Protein AF-A0A524H047-F1 (afdb_monomer)

pLDDT: mean 83.46, std 15.93, range [37.12, 97.69]

Radius of gyration: 27.02 Å; Cα contacts (8 Å, |Δi|>4): 111; chains: 1; bounding box: 82×32×67 Å

Secondary structure (DSSP, 8-state):
----THHHHTT-SEEEEEEEEEETTEEEEEEEEE-HHHHHHHHHHHHHHHHHHHHHHHHHHHTT--HHHHTSHHHHHHHHHHHHHTHHHHHHHHHHHHHHHHHHHHHHHHTS-----------HHHHHHHHHHHHT--

Structure (mmCIF, N/CA/C/O backbone):
data_AF-A0A524H047-F1
#
_entry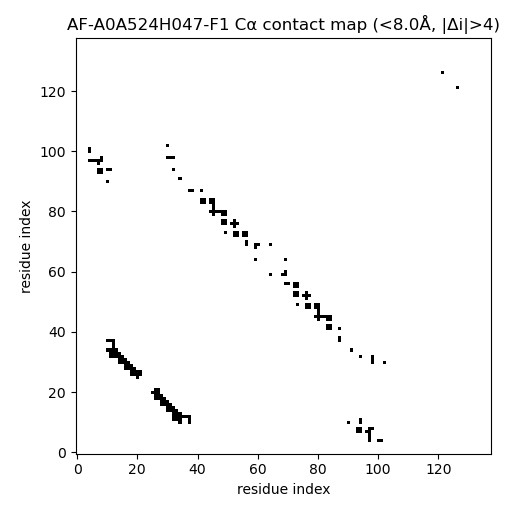.id   AF-A0A524H047-F1
#
loop_
_atom_site.group_PDB
_atom_site.id
_atom_site.type_symbol
_atom_site.label_atom_id
_atom_site.label_alt_id
_atom_site.label_comp_id
_atom_site.label_asym_id
_atom_site.label_entity_id
_atom_site.label_seq_id
_atom_site.pdbx_PDB_ins_code
_atom_site.Cartn_x
_atom_site.Cartn_y
_atom_site.Cartn_z
_atom_site.occupancy
_atom_site.B_iso_or_equiv
_atom_site.auth_seq_id
_atom_site.auth_comp_id
_atom_site.auth_asym_id
_atom_site.auth_atom_id
_atom_site.pdbx_PDB_model_num
ATOM 1 N N . MET A 1 1 ? -15.109 19.335 20.331 1.00 37.12 1 MET A N 1
ATOM 2 C CA . MET A 1 1 ? -14.211 19.036 19.189 1.00 37.12 1 MET A CA 1
ATOM 3 C C . MET A 1 1 ? -13.591 17.649 19.371 1.00 37.12 1 MET A C 1
ATOM 5 O O . MET A 1 1 ? -12.525 17.535 19.959 1.00 37.12 1 MET A O 1
ATOM 9 N N . SER A 1 2 ? -14.257 16.573 18.930 1.00 41.03 2 SER A N 1
ATOM 10 C CA . SER A 1 2 ? -13.656 15.229 18.929 1.00 41.03 2 SER A CA 1
ATOM 11 C C . SER A 1 2 ? -12.754 15.087 17.700 1.00 41.03 2 SER A C 1
ATOM 13 O O . SER A 1 2 ? -13.230 14.770 16.610 1.00 41.03 2 SER A O 1
ATOM 15 N N . ARG A 1 3 ? -11.457 15.376 17.848 1.00 46.19 3 ARG A N 1
ATOM 16 C CA . ARG A 1 3 ? -10.449 15.097 16.813 1.00 46.19 3 ARG A CA 1
ATOM 17 C C . ARG A 1 3 ? -10.319 13.577 16.688 1.00 46.19 3 ARG A C 1
ATOM 19 O O . ARG A 1 3 ? -9.673 12.928 17.501 1.00 46.19 3 ARG A O 1
ATOM 26 N N . GLY A 1 4 ? -11.083 13.024 15.750 1.00 43.97 4 GLY A N 1
ATOM 27 C CA . GLY A 1 4 ? -11.349 11.599 15.635 1.00 43.97 4 GLY A CA 1
ATOM 28 C C . GLY A 1 4 ? -10.151 10.801 15.136 1.00 43.97 4 GLY A C 1
ATOM 29 O O . GLY A 1 4 ? -9.421 11.228 14.244 1.00 43.97 4 GLY A O 1
ATOM 30 N N . ALA A 1 5 ? -10.040 9.576 15.644 1.00 49.28 5 ALA A N 1
ATOM 31 C CA . ALA A 1 5 ? -9.200 8.502 15.113 1.00 49.28 5 ALA A CA 1
ATOM 32 C C . ALA A 1 5 ? -9.369 8.261 13.589 1.00 49.28 5 ALA A C 1
ATOM 34 O O . ALA A 1 5 ? -8.531 7.614 12.965 1.00 49.28 5 ALA A O 1
ATOM 35 N N . GLY A 1 6 ? -10.405 8.839 12.963 1.00 49.97 6 GLY A N 1
ATOM 36 C CA . GLY A 1 6 ? -10.668 8.771 11.525 1.00 49.97 6 GLY A CA 1
ATOM 37 C C . GLY A 1 6 ? -9.536 9.284 10.628 1.00 49.97 6 GLY A C 1
ATOM 38 O O . GLY A 1 6 ? -9.403 8.798 9.509 1.00 49.97 6 GLY A O 1
ATOM 39 N N . ALA A 1 7 ? -8.663 10.181 11.107 1.00 53.75 7 ALA A N 1
ATOM 40 C CA . ALA A 1 7 ? -7.562 10.694 10.282 1.00 53.75 7 ALA A CA 1
ATOM 41 C C . ALA A 1 7 ? -6.493 9.632 9.938 1.00 53.75 7 ALA A C 1
ATOM 43 O O . ALA A 1 7 ? -5.792 9.788 8.941 1.00 53.75 7 ALA A O 1
ATOM 44 N N . MET A 1 8 ? -6.364 8.551 10.723 1.00 65.81 8 MET A N 1
ATOM 45 C CA . MET A 1 8 ? -5.347 7.505 10.496 1.00 65.81 8 MET A CA 1
ATOM 46 C C . MET A 1 8 ? -5.901 6.206 9.893 1.00 65.81 8 MET A C 1
ATOM 48 O O . MET A 1 8 ? -5.132 5.433 9.329 1.00 65.81 8 MET A O 1
ATOM 52 N N . LEU A 1 9 ? -7.220 5.987 9.937 1.00 76.75 9 LEU A N 1
ATOM 53 C CA . LEU A 1 9 ? -7.872 4.798 9.368 1.00 76.75 9 LEU A CA 1
ATOM 54 C C . LEU A 1 9 ? -8.313 4.969 7.905 1.00 76.75 9 LEU A C 1
ATOM 56 O O . LEU A 1 9 ? -8.682 3.989 7.271 1.00 76.75 9 LEU A O 1
ATOM 60 N N . GLY A 1 10 ? -8.239 6.176 7.332 1.00 77.50 10 GLY A N 1
ATOM 61 C CA . GLY A 1 10 ? -8.756 6.475 5.984 1.00 77.50 10 GLY A CA 1
ATOM 62 C C . GLY A 1 10 ? -8.096 5.726 4.813 1.00 77.50 10 GLY A C 1
ATOM 63 O O . GLY A 1 10 ? -8.528 5.875 3.675 1.00 77.50 10 GLY A O 1
ATOM 64 N N . LYS A 1 11 ? -7.041 4.936 5.060 1.00 81.94 11 LYS A N 1
ATOM 65 C CA . LYS A 1 11 ? -6.405 4.043 4.072 1.00 81.94 11 LYS A CA 1
ATOM 66 C C . LYS A 1 11 ? -6.786 2.567 4.252 1.00 81.94 11 LYS A C 1
ATOM 68 O O . LYS A 1 11 ? -6.351 1.741 3.449 1.00 81.94 11 LYS A O 1
ATOM 73 N N . ALA A 1 12 ? -7.564 2.218 5.274 1.00 85.81 12 ALA A N 1
ATOM 74 C CA . ALA A 1 12 ? -8.177 0.901 5.394 1.00 85.81 12 ALA A CA 1
ATOM 75 C C . ALA A 1 12 ? -9.439 0.849 4.522 1.00 85.81 12 ALA A C 1
ATOM 77 O O . ALA A 1 12 ? -10.217 1.799 4.509 1.00 85.81 12 ALA A O 1
ATOM 78 N N . GLY A 1 13 ? -9.643 -0.248 3.791 1.00 86.25 13 GLY A N 1
ATOM 79 C CA . GLY A 1 13 ? -10.852 -0.419 2.979 1.00 86.25 13 GLY A CA 1
ATOM 80 C C . GLY A 1 13 ? -12.074 -0.732 3.840 1.00 86.25 13 GLY A C 1
ATOM 81 O O . GLY A 1 13 ? -13.129 -0.134 3.671 1.00 86.25 13 GLY A O 1
ATOM 82 N N . VAL A 1 14 ? -11.911 -1.657 4.787 1.00 88.94 14 VAL A N 1
ATOM 83 C CA . VAL A 1 14 ? -12.937 -2.047 5.762 1.00 88.94 14 VAL A CA 1
ATOM 84 C C . VAL A 1 14 ? -12.262 -2.234 7.113 1.00 88.94 14 VAL A C 1
ATOM 86 O O . VAL A 1 14 ?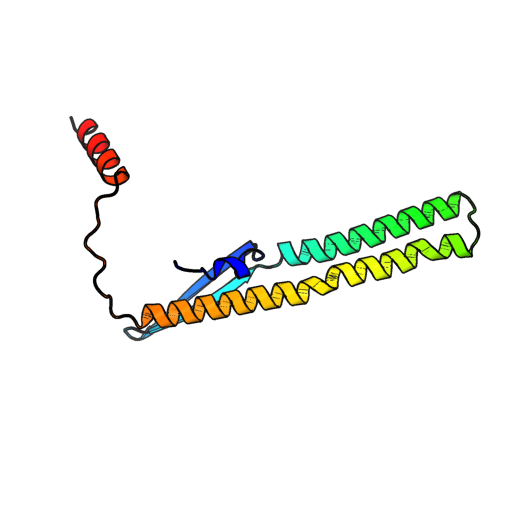 -11.176 -2.815 7.180 1.00 88.94 14 VAL A O 1
ATOM 89 N N . VAL A 1 15 ? -12.901 -1.750 8.174 1.00 91.75 15 VAL A N 1
ATOM 90 C CA . VAL A 1 15 ? -12.513 -2.016 9.561 1.00 91.75 15 VAL A CA 1
ATOM 91 C C . VAL A 1 15 ? -13.631 -2.823 10.207 1.00 91.75 15 VAL A C 1
ATOM 93 O O . VAL A 1 15 ? -14.782 -2.395 10.182 1.00 91.75 15 VAL A O 1
ATOM 96 N N . SER A 1 16 ? -13.289 -3.976 10.772 1.00 91.31 16 SER A N 1
ATOM 97 C CA . SER A 1 16 ? -14.236 -4.893 11.406 1.00 91.31 16 SER A CA 1
ATOM 98 C C . SER A 1 16 ? -13.919 -5.038 12.887 1.00 91.31 16 SER A C 1
ATOM 100 O O . SER A 1 16 ? -12.749 -5.125 13.268 1.00 91.31 16 SER A O 1
ATOM 102 N N . ALA A 1 17 ? -14.964 -5.101 13.708 1.00 92.88 17 ALA A N 1
ATOM 103 C CA . ALA A 1 17 ? -14.876 -5.355 15.138 1.00 92.88 17 ALA A CA 1
ATOM 104 C C . ALA A 1 17 ? -15.569 -6.681 15.467 1.00 92.88 17 ALA A C 1
ATOM 106 O O . ALA A 1 17 ? -16.699 -6.901 15.037 1.00 92.88 17 ALA A O 1
ATOM 107 N N . THR A 1 18 ? -14.906 -7.540 16.235 1.00 93.06 18 THR A N 1
ATOM 108 C CA . THR A 1 18 ? -15.500 -8.758 16.802 1.00 93.06 18 THR A CA 1
ATOM 109 C C . THR A 1 18 ? -15.544 -8.596 18.309 1.00 93.06 18 THR A C 1
ATOM 111 O O . THR A 1 18 ? -14.516 -8.323 18.925 1.00 93.06 18 THR A O 1
ATOM 114 N N . ILE A 1 19 ? -16.732 -8.725 18.893 1.00 92.62 19 ILE A N 1
ATOM 115 C CA . ILE A 1 19 ? -16.953 -8.566 20.330 1.00 92.62 19 ILE A CA 1
ATOM 116 C C . ILE A 1 19 ? -17.364 -9.926 20.878 1.00 92.62 19 ILE A C 1
ATOM 118 O O . ILE A 1 19 ? -18.381 -10.474 20.461 1.00 92.62 19 ILE A O 1
ATOM 122 N N . THR A 1 20 ? -16.568 -10.466 21.795 1.00 93.81 20 THR A N 1
ATOM 123 C CA . THR A 1 20 ? -16.831 -11.748 22.455 1.00 93.81 20 THR A CA 1
ATOM 124 C C . THR A 1 20 ? -17.113 -11.482 23.932 1.00 93.81 20 THR A C 1
ATOM 126 O O . THR A 1 20 ? -16.235 -10.946 24.612 1.00 93.81 20 THR A O 1
ATOM 129 N N . PRO A 1 21 ? -18.314 -11.791 24.448 1.00 90.12 21 PRO A N 1
ATOM 130 C CA . PRO A 1 21 ? -18.609 -11.614 25.867 1.00 90.12 21 PRO A CA 1
ATOM 131 C C . PRO A 1 21 ? -17.741 -12.563 26.705 1.00 90.12 21 PRO A C 1
ATOM 133 O O . PRO A 1 21 ? -17.515 -13.703 26.301 1.00 90.12 21 PRO A O 1
ATOM 136 N N . LEU A 1 22 ? -17.253 -12.091 27.853 1.00 89.88 22 LEU A N 1
ATOM 137 C CA . LEU A 1 22 ? -16.452 -12.892 28.786 1.00 89.88 22 LEU A CA 1
ATOM 138 C C . LEU A 1 22 ? -17.237 -13.146 30.074 1.00 89.88 22 LEU A C 1
ATOM 140 O O . LEU A 1 22 ? -17.721 -14.247 30.311 1.00 89.88 22 LEU A O 1
ATOM 144 N N . GLU A 1 23 ? -17.407 -12.102 30.876 1.00 88.44 23 GLU A N 1
ATOM 145 C CA . GLU A 1 23 ? -18.105 -12.120 32.161 1.00 88.44 23 GLU A CA 1
ATOM 146 C C . GLU A 1 23 ? -18.966 -10.854 32.300 1.00 88.44 23 GLU A C 1
ATOM 148 O O . GLU A 1 23 ? -18.936 -9.970 31.439 1.0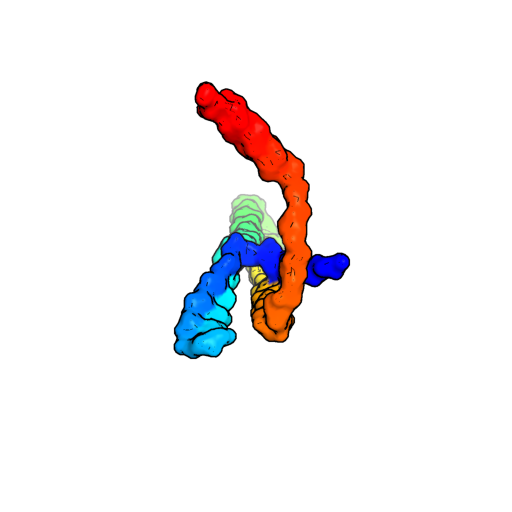0 88.44 23 GLU A O 1
ATOM 153 N N . ALA A 1 24 ? -19.790 -10.761 33.346 1.00 80.31 24 ALA A N 1
ATOM 154 C CA . ALA A 1 24 ? -20.716 -9.642 33.507 1.00 80.31 24 ALA A CA 1
ATOM 155 C C . ALA A 1 24 ? -19.961 -8.300 33.551 1.00 80.31 24 ALA A C 1
ATOM 157 O O . ALA A 1 24 ? -19.195 -8.032 34.471 1.00 80.31 24 ALA A O 1
ATOM 158 N N . GLY A 1 25 ? -20.188 -7.455 32.541 1.00 80.44 25 GLY A N 1
ATOM 159 C CA . GLY A 1 25 ? -19.522 -6.156 32.404 1.00 80.44 25 GLY A CA 1
ATOM 160 C C . GLY A 1 25 ? -18.217 -6.169 31.600 1.00 80.44 25 GLY A C 1
ATOM 161 O O . GLY A 1 25 ? -17.686 -5.094 31.332 1.00 80.44 25 GLY A O 1
ATOM 162 N N . TYR A 1 26 ? -17.739 -7.335 31.148 1.00 83.19 26 TYR A N 1
ATOM 163 C CA . TYR A 1 26 ? -16.502 -7.465 30.375 1.00 83.19 26 TYR A CA 1
ATOM 164 C C . TYR A 1 26 ? -16.733 -8.166 29.032 1.00 83.19 26 TYR A C 1
ATOM 166 O O . TYR A 1 26 ? -17.399 -9.198 28.927 1.00 83.19 26 TYR A O 1
ATOM 174 N N . ALA A 1 27 ? -16.128 -7.617 27.982 1.00 89.44 27 ALA A N 1
ATOM 175 C CA . ALA A 1 27 ? -16.111 -8.217 26.657 1.00 89.44 27 ALA A CA 1
ATOM 176 C C . ALA A 1 27 ? -14.726 -8.059 26.031 1.00 89.44 27 ALA A C 1
ATOM 178 O O . ALA A 1 27 ? -14.090 -7.011 26.149 1.00 89.44 27 ALA A O 1
ATOM 179 N N . HIS A 1 28 ? -14.274 -9.094 25.334 1.00 91.00 28 HIS A N 1
ATOM 180 C CA . HIS A 1 28 ? -13.088 -9.025 24.500 1.00 91.00 28 HIS A CA 1
ATOM 181 C C . HIS A 1 28 ? -13.446 -8.386 23.158 1.00 91.00 28 HIS A C 1
ATOM 183 O O . HIS A 1 28 ? -14.355 -8.856 22.472 1.00 91.00 28 HIS A O 1
ATOM 189 N N . VAL A 1 29 ? -12.732 -7.329 22.769 1.00 91.88 29 VAL A N 1
ATOM 190 C CA . VAL A 1 29 ? -12.938 -6.640 21.491 1.00 91.88 29 VAL A CA 1
ATOM 191 C C . VAL A 1 29 ? -11.700 -6.798 20.625 1.00 91.88 29 VAL A C 1
ATOM 193 O O . VAL A 1 29 ? -10.621 -6.327 20.973 1.00 91.88 29 VAL A O 1
ATOM 196 N N . GLN A 1 30 ? -11.873 -7.408 19.458 1.00 93.38 30 GLN A N 1
ATOM 197 C CA . GLN A 1 30 ? -10.839 -7.509 18.438 1.00 93.38 30 GLN A CA 1
ATOM 198 C C . GLN A 1 30 ? -11.174 -6.578 17.273 1.00 93.38 30 GLN A C 1
ATOM 200 O O . GLN A 1 30 ? -12.231 -6.702 16.655 1.00 93.38 30 GLN A O 1
ATOM 205 N N . LEU A 1 31 ? -10.257 -5.668 16.942 1.00 93.06 31 LEU A N 1
ATOM 206 C CA . LEU A 1 31 ? -10.354 -4.804 15.766 1.00 93.06 31 LEU A CA 1
ATOM 207 C C . LEU A 1 31 ? -9.406 -5.294 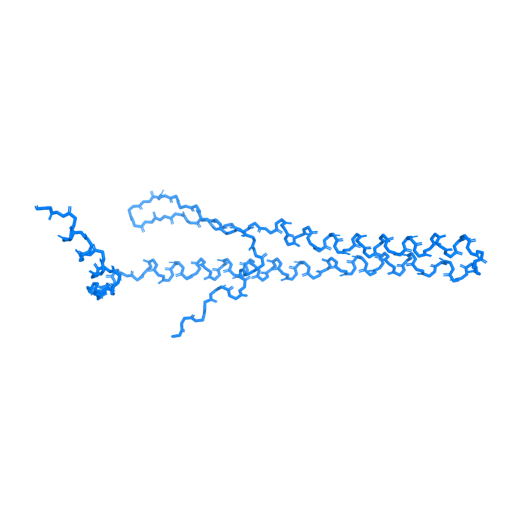14.669 1.00 93.06 31 LEU A C 1
ATOM 209 O O . LEU A 1 31 ? -8.243 -5.596 14.926 1.00 93.06 31 LEU A O 1
ATOM 213 N N . SER A 1 32 ? -9.889 -5.342 13.430 1.00 93.38 32 SER A N 1
ATOM 214 C CA . SER A 1 32 ? -9.085 -5.694 12.256 1.00 93.38 32 SER A CA 1
ATOM 215 C C . SER A 1 32 ? -9.334 -4.707 11.120 1.00 93.38 32 SER A C 1
ATOM 217 O O . SER A 1 32 ? -10.456 -4.244 10.925 1.00 93.38 32 SER A O 1
ATOM 219 N N . ALA A 1 33 ? -8.289 -4.371 10.362 1.00 94.25 33 ALA A N 1
ATOM 220 C CA . ALA A 1 33 ? -8.386 -3.502 9.193 1.00 94.25 33 ALA A CA 1
ATOM 221 C C . ALA A 1 33 ? -7.918 -4.236 7.938 1.00 94.25 33 ALA A C 1
ATOM 223 O O . ALA A 1 33 ? -6.804 -4.760 7.877 1.00 94.25 33 ALA A O 1
ATOM 224 N N . ASN A 1 34 ? -8.750 -4.231 6.900 1.00 94.31 34 ASN A N 1
ATOM 225 C CA . ASN A 1 34 ? -8.390 -4.767 5.599 1.00 94.31 34 ASN A CA 1
ATOM 226 C C . ASN A 1 34 ? -7.636 -3.710 4.779 1.00 94.31 34 ASN A C 1
ATOM 228 O O . ASN A 1 34 ? -8.199 -2.690 4.375 1.00 94.31 34 ASN A O 1
ATOM 232 N N . MET A 1 35 ? -6.363 -3.989 4.492 1.00 94.50 35 MET A N 1
ATOM 233 C CA . MET A 1 35 ? -5.484 -3.127 3.693 1.00 94.50 35 MET A CA 1
ATOM 234 C C . MET A 1 35 ? -5.154 -3.698 2.309 1.00 94.50 35 MET A C 1
ATOM 236 O O . MET A 1 35 ? -4.271 -3.174 1.628 1.00 94.50 35 MET A O 1
ATOM 240 N N . ARG A 1 36 ? -5.842 -4.760 1.862 1.00 94.00 36 ARG A N 1
ATOM 241 C CA . ARG A 1 36 ? -5.524 -5.443 0.598 1.00 94.00 36 ARG A CA 1
ATOM 242 C C . ARG A 1 36 ? -5.564 -4.496 -0.602 1.00 94.00 36 ARG A C 1
ATOM 244 O O . ARG A 1 36 ? -4.622 -4.520 -1.383 1.00 94.00 36 ARG A O 1
ATOM 251 N N . GLY A 1 37 ? -6.588 -3.643 -0.697 1.00 93.94 37 GLY A N 1
ATOM 252 C CA . GLY A 1 37 ? -6.722 -2.652 -1.774 1.00 93.94 37 GLY A CA 1
ATOM 253 C C . GLY A 1 37 ? -5.585 -1.626 -1.786 1.00 93.94 37 GLY A C 1
ATOM 254 O O . GLY A 1 37 ? -4.992 -1.341 -2.824 1.00 93.94 37 GLY A O 1
ATOM 255 N N . THR A 1 38 ? -5.205 -1.129 -0.609 1.00 94.12 38 THR A N 1
ATOM 256 C CA . THR A 1 38 ? -4.079 -0.196 -0.461 1.00 94.12 38 THR A CA 1
ATOM 257 C C . THR A 1 38 ? -2.759 -0.866 -0.826 1.00 94.12 38 THR A C 1
ATOM 259 O O . THR A 1 38 ? -1.967 -0.299 -1.574 1.00 94.12 38 THR A O 1
ATOM 262 N N . ARG A 1 39 ? -2.537 -2.107 -0.377 1.00 94.69 39 ARG A N 1
ATOM 263 C CA . ARG A 1 39 ? -1.353 -2.895 -0.741 1.00 94.69 39 ARG A CA 1
ATOM 264 C C . ARG A 1 39 ? -1.281 -3.142 -2.248 1.00 94.69 39 ARG A C 1
ATOM 266 O O . ARG A 1 39 ? -0.219 -2.955 -2.837 1.00 94.69 39 ARG A O 1
ATOM 273 N N . SER A 1 40 ? -2.390 -3.537 -2.876 1.00 95.81 40 SER A N 1
ATOM 274 C CA . SER A 1 40 ? -2.435 -3.756 -4.325 1.00 95.81 40 SER A CA 1
ATOM 275 C C . SER A 1 40 ? -2.225 -2.468 -5.111 1.00 95.81 40 SER A C 1
ATOM 277 O O . SER A 1 40 ? -1.631 -2.533 -6.176 1.00 95.81 40 SER A O 1
ATOM 279 N N . ALA A 1 41 ? -2.633 -1.306 -4.592 1.00 95.19 41 ALA A N 1
ATOM 280 C CA . ALA A 1 41 ? -2.364 -0.025 -5.242 1.00 95.19 41 ALA A CA 1
ATOM 281 C C . ALA A 1 41 ? -0.858 0.293 -5.288 1.00 95.19 41 ALA A C 1
ATOM 283 O O . ALA A 1 41 ? -0.350 0.677 -6.338 1.00 95.19 41 ALA A O 1
ATOM 284 N N . PHE A 1 42 ? -0.122 0.073 -4.191 1.00 96.06 42 PHE A N 1
ATOM 285 C CA . PHE A 1 42 ? 1.335 0.270 -4.173 1.00 96.06 42 PHE A CA 1
ATOM 286 C C . PHE A 1 42 ? 2.073 -0.727 -5.074 1.00 96.06 42 PHE A C 1
ATOM 288 O O . PHE A 1 42 ? 2.952 -0.333 -5.836 1.00 96.06 42 PHE A O 1
ATOM 295 N N . ILE A 1 43 ? 1.697 -2.009 -5.021 1.00 97.06 43 ILE A N 1
ATOM 296 C CA . ILE A 1 43 ? 2.291 -3.044 -5.882 1.00 97.06 43 ILE A CA 1
ATOM 297 C C . ILE A 1 43 ? 1.959 -2.775 -7.353 1.00 97.06 43 ILE A C 1
ATOM 299 O O . ILE A 1 43 ? 2.845 -2.827 -8.198 1.00 97.06 43 ILE A O 1
ATOM 303 N N . GLY A 1 44 ? 0.701 -2.453 -7.652 1.00 97.00 44 GLY A N 1
ATOM 304 C CA . GLY A 1 44 ? 0.234 -2.141 -8.999 1.00 97.00 44 GLY A CA 1
ATOM 305 C C . GLY A 1 44 ? 0.924 -0.908 -9.575 1.00 97.00 44 GLY A C 1
ATOM 306 O O . GLY A 1 44 ? 1.371 -0.950 -10.715 1.00 97.00 44 GLY A O 1
ATOM 307 N N . GLY A 1 45 ? 1.099 0.150 -8.777 1.00 95.31 45 GLY A N 1
ATOM 308 C CA . GLY A 1 45 ? 1.870 1.329 -9.177 1.00 95.31 45 GLY A CA 1
ATOM 309 C C . GLY A 1 45 ? 3.337 1.001 -9.472 1.00 95.31 45 GLY A C 1
ATOM 310 O O . GLY A 1 45 ? 3.869 1.433 -10.492 1.00 95.31 45 GLY A O 1
ATOM 311 N N . GLY A 1 46 ? 3.978 0.181 -8.632 1.00 96.31 46 GLY A N 1
ATOM 312 C CA . GLY A 1 46 ? 5.343 -0.289 -8.880 1.00 96.31 46 GLY A CA 1
ATOM 313 C C . GLY A 1 46 ? 5.462 -1.130 -10.156 1.00 96.31 46 GLY A C 1
ATOM 314 O O . GLY A 1 46 ? 6.350 -0.892 -10.973 1.00 96.31 46 GLY A O 1
ATOM 315 N N . ALA A 1 47 ? 4.535 -2.065 -10.369 1.00 97.19 47 ALA A N 1
ATOM 316 C CA . ALA A 1 47 ? 4.478 -2.890 -11.575 1.00 97.19 47 ALA A CA 1
ATOM 317 C C . ALA A 1 47 ? 4.237 -2.049 -12.840 1.00 97.19 47 ALA A C 1
ATOM 319 O O . ALA A 1 47 ? 4.883 -2.282 -13.862 1.00 97.19 47 ALA A O 1
ATOM 320 N N . ALA A 1 48 ? 3.368 -1.037 -12.761 1.00 97.69 48 ALA A N 1
ATOM 321 C CA . ALA A 1 48 ? 3.125 -0.106 -13.856 1.00 97.69 48 ALA A CA 1
ATOM 322 C C . ALA A 1 48 ? 4.413 0.633 -14.255 1.00 97.69 48 ALA A C 1
ATOM 324 O O . ALA A 1 48 ? 4.754 0.654 -15.436 1.00 97.69 48 ALA A O 1
ATOM 325 N N . LEU A 1 49 ? 5.182 1.148 -13.288 1.00 97.19 49 LEU A N 1
ATOM 326 C CA . LEU A 1 49 ? 6.470 1.801 -13.561 1.00 97.19 49 LEU A CA 1
ATOM 327 C C . LEU A 1 49 ? 7.451 0.867 -14.280 1.00 97.19 49 LEU A C 1
ATOM 329 O O . LEU A 1 49 ? 8.037 1.257 -15.289 1.00 97.19 49 LEU A O 1
ATOM 333 N N . VAL A 1 50 ? 7.582 -0.377 -13.812 1.00 97.25 50 VAL A N 1
ATOM 334 C CA . VAL A 1 50 ? 8.443 -1.382 -14.457 1.00 97.25 50 VAL A CA 1
ATOM 335 C C . VAL A 1 50 ? 7.983 -1.676 -15.886 1.00 97.25 50 VAL A C 1
ATOM 337 O O . VAL A 1 50 ? 8.814 -1.733 -16.790 1.00 97.25 50 VAL A O 1
ATOM 340 N N . SER A 1 51 ? 6.674 -1.813 -16.112 1.00 97.31 51 SER A N 1
ATOM 341 C CA . SER A 1 51 ? 6.122 -2.088 -17.445 1.00 97.31 51 SER A CA 1
ATOM 342 C C . SER A 1 51 ? 6.392 -0.957 -18.440 1.00 97.31 51 SER A C 1
ATOM 344 O O . SER A 1 51 ? 6.779 -1.223 -19.577 1.00 97.31 51 SER A O 1
ATOM 346 N N . VAL A 1 52 ? 6.281 0.301 -17.998 1.00 96.94 52 VAL A N 1
ATOM 347 C CA . VAL A 1 52 ? 6.605 1.477 -18.816 1.00 96.94 52 VAL A CA 1
ATOM 348 C C . VAL A 1 52 ? 8.094 1.498 -19.152 1.00 96.94 52 VAL A C 1
ATOM 350 O O . VAL A 1 52 ? 8.456 1.728 -20.304 1.00 96.94 52 VAL A O 1
ATOM 353 N N . GLY A 1 53 ? 8.959 1.203 -18.178 1.00 95.19 53 GLY A N 1
ATOM 354 C CA . GLY A 1 53 ? 10.398 1.083 -18.410 1.00 95.19 53 GLY A CA 1
ATOM 355 C C . GLY A 1 53 ? 10.748 0.005 -19.429 1.00 95.19 53 GLY A C 1
ATOM 356 O O . GLY A 1 53 ? 11.494 0.275 -20.364 1.00 95.19 53 GLY A O 1
ATOM 357 N N . ALA A 1 54 ? 10.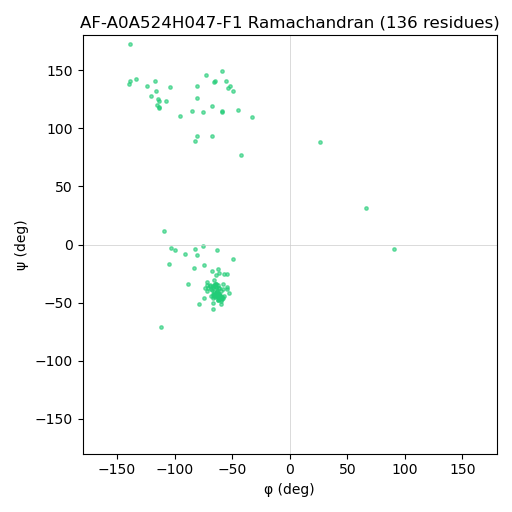161 -1.185 -19.295 1.00 95.44 54 ALA A N 1
ATOM 358 C CA . ALA A 1 54 ? 10.365 -2.285 -20.233 1.00 95.44 54 ALA A CA 1
ATOM 359 C C . ALA A 1 54 ? 9.886 -1.939 -21.651 1.00 95.44 54 ALA A C 1
ATOM 361 O O . ALA A 1 54 ? 10.596 -2.210 -22.619 1.00 95.44 54 ALA A O 1
ATOM 362 N N . ALA A 1 55 ? 8.724 -1.290 -21.778 1.00 96.62 55 ALA A N 1
ATOM 363 C CA . ALA A 1 55 ? 8.220 -0.817 -23.063 1.00 96.62 55 ALA A CA 1
ATOM 364 C C . ALA A 1 55 ? 9.161 0.225 -23.690 1.00 96.62 55 ALA A C 1
ATOM 366 O O . ALA A 1 55 ? 9.503 0.113 -24.866 1.00 96.62 55 ALA A O 1
ATOM 367 N N . ALA A 1 56 ? 9.644 1.193 -22.905 1.00 94.56 56 ALA A N 1
ATOM 368 C CA . ALA A 1 56 ? 10.612 2.182 -23.373 1.00 94.56 56 ALA A CA 1
ATOM 369 C C . ALA A 1 56 ? 11.929 1.529 -23.832 1.00 94.56 56 ALA A C 1
ATOM 371 O O . ALA A 1 56 ? 12.450 1.878 -24.891 1.00 94.56 56 ALA A O 1
ATOM 372 N N . THR A 1 57 ? 12.441 0.542 -23.089 1.00 94.31 57 THR A N 1
ATOM 373 C CA . THR A 1 57 ? 13.620 -0.241 -23.493 1.00 94.31 57 THR A CA 1
ATOM 374 C C . THR A 1 57 ? 13.384 -0.985 -24.804 1.00 94.31 57 THR A C 1
ATOM 376 O O . THR A 1 57 ? 14.245 -0.949 -25.679 1.00 94.31 57 THR A O 1
ATOM 379 N N . ALA A 1 58 ? 12.224 -1.626 -24.972 1.00 94.62 58 ALA A N 1
ATOM 380 C CA . ALA A 1 58 ? 11.885 -2.340 -26.201 1.00 94.62 58 ALA A CA 1
ATOM 381 C C . ALA A 1 58 ? 11.823 -1.396 -27.413 1.00 94.62 58 ALA A C 1
ATOM 383 O O . ALA A 1 58 ? 12.370 -1.715 -28.467 1.00 94.62 58 ALA A O 1
ATOM 384 N N . VAL A 1 59 ? 11.231 -0.207 -27.254 1.00 95.81 59 VAL A N 1
ATOM 385 C CA . VAL A 1 59 ? 11.193 0.819 -28.311 1.00 95.81 59 VAL A CA 1
ATOM 386 C C . VAL A 1 59 ? 12.606 1.263 -28.697 1.00 95.81 59 VAL A C 1
ATOM 388 O O . VAL A 1 59 ? 12.935 1.297 -29.880 1.00 95.81 59 VAL A O 1
ATOM 391 N N . LEU A 1 60 ? 13.471 1.545 -27.719 1.00 94.44 60 LEU A N 1
ATOM 392 C CA . LEU A 1 60 ? 14.863 1.927 -27.985 1.00 94.44 60 LEU A CA 1
ATOM 393 C C . LEU A 1 60 ? 15.666 0.808 -28.661 1.00 94.44 60 LEU A C 1
ATOM 395 O O . LEU A 1 60 ? 16.516 1.103 -29.501 1.00 94.44 60 LEU A O 1
ATOM 399 N N . ALA A 1 61 ? 15.384 -0.457 -28.333 1.00 93.19 61 ALA A N 1
ATOM 400 C CA . ALA A 1 61 ? 16.016 -1.606 -28.978 1.00 93.19 61 ALA A CA 1
ATOM 401 C C . ALA A 1 61 ? 15.683 -1.652 -30.474 1.00 93.19 61 ALA A C 1
ATOM 403 O O . ALA A 1 61 ? 16.580 -1.788 -31.302 1.00 93.19 61 ALA A O 1
ATOM 404 N N . VAL A 1 62 ? 14.401 -1.485 -30.818 1.00 95.94 62 VAL A N 1
ATOM 405 C CA . VAL A 1 62 ? 13.926 -1.480 -32.213 1.00 95.94 62 VAL A CA 1
ATOM 406 C C . VAL A 1 62 ? 14.514 -0.308 -33.000 1.00 95.94 62 VAL A C 1
ATOM 408 O O . VAL A 1 62 ? 14.858 -0.464 -34.167 1.00 95.94 62 VAL A O 1
ATOM 411 N N . LEU A 1 63 ? 14.677 0.852 -32.360 1.00 95.31 63 LEU A N 1
ATOM 412 C CA . LEU A 1 63 ? 15.270 2.041 -32.978 1.00 95.31 63 LEU A CA 1
ATOM 413 C C . LEU A 1 63 ? 16.801 1.969 -33.124 1.00 95.31 63 LEU A C 1
ATOM 415 O O . LEU A 1 63 ? 17.400 2.911 -33.638 1.00 95.31 63 LEU A O 1
ATOM 419 N N . GLY A 1 64 ? 17.447 0.887 -32.672 1.00 91.81 64 GLY A N 1
ATOM 420 C CA . GLY A 1 64 ? 18.901 0.736 -32.756 1.00 91.81 64 GLY A CA 1
ATOM 421 C C . GLY A 1 64 ? 19.659 1.739 -31.885 1.00 91.81 64 GLY A C 1
ATOM 422 O O . GLY A 1 64 ? 20.751 2.176 -32.249 1.00 91.81 64 GLY A O 1
ATOM 423 N N . ALA A 1 65 ? 19.073 2.143 -30.752 1.00 89.56 65 ALA A N 1
ATOM 424 C CA . ALA A 1 65 ? 19.696 3.100 -29.849 1.00 89.56 65 ALA A CA 1
ATOM 425 C C . ALA A 1 65 ? 21.056 2.597 -29.339 1.00 89.56 65 ALA A C 1
ATOM 427 O O . ALA A 1 65 ? 21.277 1.399 -29.146 1.00 89.56 65 ALA A O 1
ATOM 428 N N . PHE A 1 66 ? 21.962 3.538 -29.066 1.00 90.31 66 PHE A N 1
ATOM 429 C CA . PHE A 1 66 ? 23.287 3.230 -28.537 1.00 90.31 66 PHE A CA 1
ATOM 430 C C . PHE A 1 66 ? 23.191 2.401 -27.234 1.00 90.31 66 PHE A C 1
ATOM 432 O O . PHE A 1 66 ? 22.344 2.715 -26.390 1.00 90.31 66 PHE A O 1
ATOM 439 N N . PRO A 1 67 ? 24.059 1.393 -27.003 1.00 85.38 67 PRO A N 1
ATOM 440 C CA . PRO A 1 67 ? 23.912 0.445 -25.894 1.00 85.38 67 PRO A CA 1
ATOM 441 C C . PRO A 1 67 ? 23.787 1.091 -24.508 1.00 85.38 67 PRO A C 1
ATOM 443 O O . PRO A 1 67 ? 23.004 0.620 -23.688 1.00 85.38 67 PRO A O 1
ATOM 446 N N . LEU A 1 68 ? 24.492 2.201 -24.246 1.00 83.88 68 LEU A N 1
ATOM 447 C CA . LEU A 1 68 ? 24.362 2.922 -22.969 1.00 83.88 68 LEU A CA 1
ATOM 448 C C . LEU A 1 68 ? 22.971 3.544 -22.773 1.00 83.88 68 LEU A C 1
ATOM 450 O O . LEU A 1 68 ? 22.470 3.579 -21.653 1.00 83.88 68 LEU A O 1
ATOM 454 N N . VAL A 1 69 ? 22.335 4.013 -23.849 1.00 86.50 69 VAL A N 1
ATOM 455 C CA . VAL A 1 69 ? 20.983 4.596 -23.808 1.00 86.50 69 VAL A CA 1
ATOM 456 C C . VAL A 1 69 ? 19.939 3.498 -23.618 1.00 86.50 69 VAL A C 1
ATOM 458 O O . VAL A 1 69 ? 18.987 3.668 -22.858 1.00 86.50 69 VAL A O 1
ATOM 461 N N . LEU A 1 70 ? 20.154 2.342 -24.251 1.00 85.56 70 LEU A N 1
ATOM 462 C CA . LEU A 1 70 ? 19.299 1.166 -24.113 1.00 85.56 70 LEU A CA 1
ATOM 463 C C . LEU A 1 70 ? 19.257 0.639 -22.669 1.00 85.56 70 LEU A C 1
ATOM 465 O O . LEU A 1 70 ? 18.208 0.202 -22.191 1.00 85.56 70 LEU A O 1
ATOM 469 N N . LEU A 1 71 ? 20.393 0.699 -21.970 1.00 87.50 71 LEU A N 1
ATOM 470 C CA . LEU A 1 71 ? 20.556 0.128 -20.634 1.00 87.50 71 LEU A CA 1
ATOM 471 C C . LEU A 1 71 ? 19.997 1.010 -19.512 1.00 87.50 71 LEU A C 1
ATOM 473 O O . LEU A 1 71 ? 19.934 0.557 -18.379 1.00 87.50 71 LEU A O 1
ATOM 477 N N . LEU A 1 72 ? 19.592 2.249 -19.795 1.00 91.62 72 LEU A N 1
ATOM 478 C CA . LEU A 1 72 ? 19.138 3.205 -18.782 1.00 91.62 72 LEU A CA 1
ATOM 479 C C . LEU A 1 72 ? 17.684 2.982 -18.294 1.00 91.62 72 LEU A C 1
ATOM 481 O O . LEU A 1 72 ? 17.473 2.915 -17.080 1.00 91.62 72 LEU A O 1
ATOM 485 N N . PRO A 1 73 ? 16.663 2.865 -19.170 1.00 89.81 73 PRO A N 1
ATOM 486 C CA . PRO A 1 73 ? 15.263 2.896 -18.737 1.00 89.81 73 PRO A CA 1
ATOM 487 C C . PRO A 1 73 ? 14.836 1.699 -17.886 1.00 89.81 73 PRO A C 1
ATOM 489 O O . PRO A 1 73 ? 14.086 1.880 -16.928 1.00 89.81 73 PRO A O 1
ATOM 492 N N . LEU A 1 74 ? 15.319 0.491 -18.185 1.00 92.19 74 LEU A N 1
ATOM 493 C CA . LEU A 1 74 ? 14.915 -0.715 -17.459 1.00 92.19 74 LEU A CA 1
ATOM 494 C C . LEU A 1 74 ? 15.378 -0.716 -15.989 1.00 92.19 74 LEU A C 1
ATOM 496 O O . LEU A 1 74 ? 14.523 -0.838 -15.109 1.00 92.19 74 LEU A O 1
ATOM 500 N N . PRO A 1 75 ? 16.677 -0.550 -15.662 1.00 95.00 75 PRO A N 1
ATOM 501 C CA . PRO A 1 75 ? 17.114 -0.497 -14.270 1.00 95.00 75 PRO A CA 1
ATOM 502 C C . PRO A 1 75 ? 16.542 0.719 -13.540 1.00 95.00 75 PRO A C 1
ATOM 504 O O . PRO A 1 75 ? 16.143 0.583 -12.383 1.00 95.00 75 PRO A O 1
ATOM 507 N N . ALA A 1 76 ? 16.416 1.874 -14.206 1.00 94.94 76 ALA A N 1
ATOM 508 C CA . ALA A 1 76 ? 15.768 3.042 -13.614 1.00 94.94 76 ALA A CA 1
ATOM 509 C C . ALA A 1 76 ? 14.312 2.739 -13.219 1.00 94.94 76 ALA A C 1
ATOM 511 O O . ALA A 1 76 ? 13.893 3.058 -12.105 1.00 94.94 76 ALA A O 1
ATOM 512 N N . ALA A 1 77 ? 13.558 2.058 -14.083 1.00 95.81 77 ALA A N 1
ATOM 513 C CA . ALA A 1 77 ? 12.181 1.666 -13.809 1.00 95.81 77 ALA A CA 1
ATOM 514 C C . ALA A 1 77 ? 12.058 0.588 -12.724 1.00 95.81 77 ALA A C 1
ATOM 516 O O . ALA A 1 77 ? 11.131 0.653 -11.920 1.00 95.81 77 ALA A O 1
ATOM 517 N N . ILE A 1 78 ? 12.994 -0.364 -12.643 1.00 96.75 78 ILE A N 1
ATOM 518 C CA . ILE A 1 78 ? 13.050 -1.353 -11.552 1.00 96.75 78 ILE A CA 1
ATOM 519 C C . ILE A 1 78 ? 13.277 -0.653 -10.210 1.00 96.75 78 ILE A C 1
ATOM 521 O O . ILE A 1 78 ? 12.543 -0.902 -9.249 1.00 96.75 78 ILE A O 1
ATOM 525 N N . VAL A 1 79 ? 14.251 0.259 -10.146 1.00 97.44 79 VAL A N 1
ATOM 526 C CA . VAL A 1 79 ? 14.543 1.034 -8.932 1.00 97.44 79 VAL A CA 1
ATOM 527 C C . VAL A 1 79 ? 13.339 1.890 -8.541 1.00 97.44 79 VAL A C 1
ATOM 529 O O . VAL A 1 79 ? 12.920 1.856 -7.382 1.00 97.44 79 VAL A O 1
ATOM 532 N N . ALA A 1 80 ? 12.742 2.604 -9.497 1.00 96.19 80 ALA A N 1
ATOM 533 C CA . ALA A 1 80 ? 11.561 3.429 -9.258 1.00 96.19 80 ALA A CA 1
ATOM 534 C C . ALA A 1 80 ? 10.352 2.591 -8.809 1.00 96.19 80 ALA A C 1
ATOM 536 O O . ALA A 1 80 ? 9.681 2.945 -7.839 1.00 96.19 80 ALA A O 1
ATOM 537 N N . GLY A 1 81 ? 10.103 1.453 -9.460 1.00 96.00 81 GLY A N 1
ATOM 538 C CA . GLY A 1 81 ? 9.018 0.535 -9.122 1.00 96.00 81 GLY A CA 1
ATOM 539 C C . GLY A 1 81 ? 9.161 -0.050 -7.719 1.00 96.00 81 GLY A C 1
ATOM 540 O O . GLY A 1 81 ? 8.197 -0.071 -6.953 1.00 96.00 81 GLY A O 1
ATOM 541 N N . TYR A 1 82 ? 10.375 -0.450 -7.332 1.00 96.06 82 TYR A N 1
ATOM 542 C CA . TYR A 1 82 ? 10.654 -0.917 -5.975 1.00 96.06 82 TYR A CA 1
ATOM 543 C C . TYR A 1 82 ? 10.504 0.207 -4.944 1.00 96.06 82 TYR A C 1
ATOM 545 O O . TYR A 1 82 ? 9.833 0.027 -3.922 1.00 96.06 82 TYR A O 1
ATOM 553 N N . ALA A 1 83 ? 11.059 1.389 -5.226 1.00 96.44 83 ALA A N 1
ATOM 554 C CA . ALA A 1 83 ? 10.934 2.560 -4.363 1.00 96.44 83 ALA A CA 1
ATOM 555 C C . ALA A 1 83 ? 9.463 2.943 -4.131 1.00 96.44 83 ALA A C 1
ATOM 557 O O . ALA A 1 83 ? 9.091 3.258 -2.999 1.00 96.44 83 ALA A O 1
ATOM 558 N N . ALA A 1 84 ? 8.613 2.825 -5.155 1.00 94.38 84 ALA A N 1
ATOM 559 C CA . ALA A 1 84 ? 7.183 3.104 -5.061 1.00 94.38 84 ALA A CA 1
ATOM 560 C C . ALA A 1 84 ? 6.449 2.205 -4.053 1.00 94.38 84 ALA A C 1
ATOM 562 O O . ALA A 1 84 ? 5.437 2.624 -3.499 1.00 94.38 84 ALA A O 1
ATOM 563 N N . THR A 1 85 ? 6.957 1.006 -3.747 1.00 94.81 85 THR A N 1
ATOM 564 C CA . THR A 1 85 ? 6.338 0.117 -2.747 1.00 94.81 85 THR A CA 1
ATOM 565 C C . THR A 1 85 ? 6.726 0.436 -1.302 1.00 94.81 85 THR A C 1
ATOM 567 O O . THR A 1 85 ? 5.987 0.083 -0.380 1.00 94.81 85 THR A O 1
ATOM 570 N N . ARG A 1 86 ? 7.841 1.142 -1.068 1.00 94.44 86 ARG A N 1
ATOM 571 C CA . ARG A 1 86 ? 8.364 1.408 0.287 1.00 94.44 86 ARG A CA 1
ATOM 572 C C . ARG A 1 86 ? 7.408 2.177 1.207 1.00 94.44 86 ARG A C 1
ATOM 574 O O . ARG A 1 86 ? 7.315 1.810 2.381 1.00 94.44 86 ARG A O 1
ATOM 581 N N . PRO A 1 87 ? 6.664 3.197 0.737 1.00 94.19 87 PRO A N 1
ATOM 582 C CA . PRO A 1 87 ? 5.767 3.952 1.605 1.00 94.19 87 PRO A CA 1
ATOM 583 C C . PRO A 1 87 ? 4.643 3.109 2.216 1.00 94.19 87 PRO A C 1
ATOM 585 O O . PRO A 1 87 ? 4.122 3.495 3.264 1.00 94.19 87 PRO A O 1
ATOM 588 N N . TYR A 1 88 ? 4.298 1.953 1.628 1.00 93.62 88 TYR A N 1
ATOM 589 C CA . TYR A 1 88 ? 3.259 1.062 2.153 1.00 93.62 88 TYR A CA 1
ATOM 590 C C . TYR A 1 88 ? 3.482 0.706 3.629 1.00 93.62 88 TYR A C 1
ATOM 592 O O . TYR A 1 88 ? 2.531 0.750 4.407 1.00 93.62 88 TYR A O 1
ATOM 600 N N . ALA A 1 89 ? 4.727 0.433 4.035 1.00 91.94 89 ALA A N 1
ATOM 601 C CA . ALA A 1 89 ? 5.048 0.090 5.422 1.00 91.94 89 ALA A CA 1
ATOM 602 C C . ALA A 1 89 ? 4.644 1.211 6.396 1.00 91.94 89 ALA A C 1
ATOM 604 O O . ALA A 1 89 ? 3.980 0.964 7.399 1.00 91.94 89 ALA A O 1
ATOM 605 N N . SER A 1 90 ? 4.952 2.465 6.052 1.00 92.75 90 SER A N 1
ATOM 606 C CA . SER A 1 90 ? 4.563 3.624 6.867 1.00 92.75 90 SER A CA 1
ATOM 607 C C . SER A 1 90 ? 3.044 3.825 6.936 1.00 92.75 90 SER A C 1
ATOM 609 O O . SER A 1 90 ? 2.514 4.252 7.961 1.00 92.75 90 SER A O 1
ATOM 611 N N . VAL A 1 91 ? 2.322 3.502 5.858 1.00 93.06 91 VAL A N 1
ATOM 612 C CA . VAL A 1 91 ? 0.857 3.601 5.805 1.00 93.06 91 VAL A CA 1
ATOM 613 C C . VAL A 1 91 ? 0.210 2.503 6.651 1.00 93.06 91 VAL A C 1
ATOM 615 O O . VAL A 1 91 ? -0.758 2.775 7.365 1.00 93.06 91 VAL A O 1
ATOM 618 N N . ALA A 1 92 ? 0.757 1.288 6.607 1.00 93.25 92 ALA A N 1
ATOM 619 C CA . ALA A 1 92 ? 0.321 0.177 7.444 1.00 93.25 92 ALA A CA 1
ATOM 620 C C . ALA A 1 92 ? 0.504 0.496 8.932 1.00 93.25 92 ALA A C 1
ATOM 622 O O . ALA A 1 92 ? -0.442 0.353 9.705 1.00 93.25 92 ALA A O 1
ATOM 623 N N . GLU A 1 93 ? 1.659 1.046 9.308 1.00 93.75 93 GLU A N 1
ATOM 6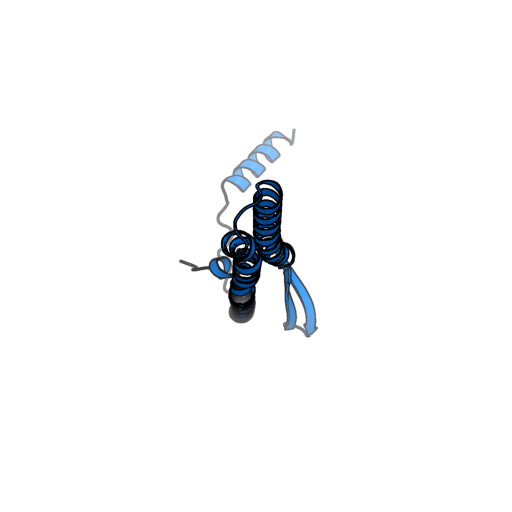24 C CA . GLU A 1 93 ? 1.940 1.410 10.699 1.00 93.75 93 GLU A CA 1
ATOM 625 C C . GLU A 1 93 ? 0.995 2.500 11.219 1.00 93.75 93 GLU A C 1
ATOM 627 O O . GLU A 1 93 ? 0.425 2.391 12.302 1.00 93.75 93 GLU A O 1
ATOM 632 N N . ARG A 1 94 ? 0.724 3.529 10.410 1.00 92.00 94 ARG A N 1
ATOM 633 C CA . ARG A 1 94 ? -0.266 4.558 10.768 1.00 92.00 94 ARG A CA 1
ATOM 634 C C . ARG A 1 94 ? -1.665 3.974 10.946 1.00 92.00 94 ARG A C 1
ATOM 636 O O . ARG A 1 94 ? -2.388 4.408 11.839 1.00 92.00 94 ARG A O 1
ATOM 643 N N . THR A 1 95 ? -2.035 3.002 10.115 1.00 92.38 95 THR A N 1
ATOM 644 C CA . THR A 1 95 ? -3.333 2.323 10.215 1.00 92.38 95 THR A CA 1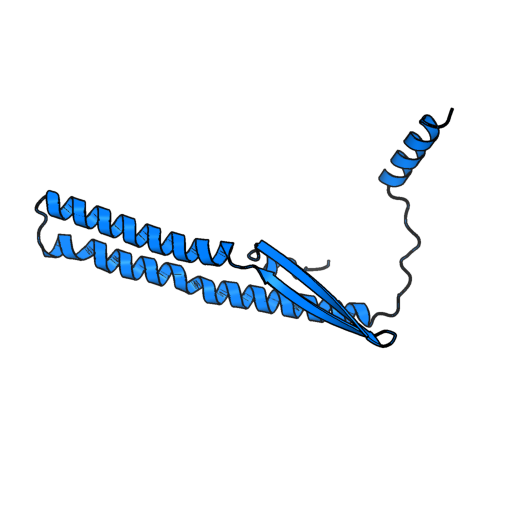
ATOM 645 C C . THR A 1 95 ? -3.419 1.522 11.513 1.00 92.38 95 THR A C 1
ATOM 647 O O . THR A 1 95 ? -4.427 1.613 12.212 1.00 92.38 95 THR A O 1
ATOM 650 N N . ARG A 1 96 ? -2.344 0.816 11.887 1.00 92.56 96 ARG A N 1
ATOM 651 C CA . ARG A 1 96 ? -2.230 0.100 13.164 1.00 92.56 96 ARG A CA 1
ATOM 652 C C . ARG A 1 96 ? -2.374 1.040 14.361 1.00 92.56 96 ARG A C 1
ATOM 654 O O . ARG A 1 96 ? -3.237 0.808 15.199 1.00 92.56 96 ARG A O 1
ATOM 661 N N . LEU A 1 97 ? -1.621 2.138 14.392 1.00 93.88 97 LEU A N 1
ATOM 662 C CA . LEU A 1 97 ? -1.744 3.159 15.442 1.00 93.88 97 LEU A CA 1
ATOM 663 C C . LEU A 1 97 ? -3.166 3.742 15.513 1.00 93.88 97 LEU A C 1
ATOM 665 O O . LEU A 1 97 ? -3.661 4.086 16.584 1.00 93.88 97 LEU A O 1
ATOM 669 N N . GLY A 1 98 ? -3.842 3.860 14.367 1.00 91.75 98 GLY A N 1
ATOM 670 C CA . GLY A 1 98 ? -5.249 4.246 14.301 1.00 91.75 98 GLY A CA 1
ATOM 671 C C . GLY A 1 98 ? -6.181 3.241 14.985 1.00 91.75 98 GLY A C 1
ATOM 672 O O . GLY A 1 98 ? -7.103 3.665 15.682 1.00 91.75 98 GLY A O 1
ATOM 673 N N . LEU A 1 99 ? -5.933 1.938 14.818 1.00 93.06 99 LEU A N 1
ATOM 674 C CA . LEU A 1 99 ? -6.678 0.873 15.498 1.00 93.06 99 LEU A CA 1
ATOM 675 C C . LEU A 1 99 ? -6.409 0.858 17.003 1.00 93.06 99 LEU A C 1
ATOM 677 O O . LEU A 1 99 ? -7.361 0.773 17.770 1.00 93.06 99 LEU A O 1
ATOM 681 N N . GLU A 1 100 ? -5.150 1.000 17.421 1.00 93.00 100 GLU A N 1
ATOM 682 C CA . GLU A 1 100 ? -4.770 1.063 18.840 1.00 93.00 100 GLU A CA 1
ATOM 683 C C . GLU A 1 100 ? -5.473 2.235 19.534 1.00 93.00 100 GLU A C 1
ATOM 685 O O . GLU A 1 100 ? -6.163 2.051 20.528 1.00 93.00 100 GLU A O 1
ATOM 690 N N . ARG A 1 101 ? -5.462 3.427 18.925 1.00 91.69 101 ARG A N 1
ATOM 691 C CA . ARG A 1 101 ? -6.206 4.586 19.450 1.00 91.69 101 ARG A CA 1
ATOM 692 C C . ARG A 1 101 ? -7.718 4.385 19.462 1.00 91.69 101 ARG A C 1
ATOM 694 O O . ARG A 1 101 ? -8.403 4.954 20.311 1.00 91.69 101 ARG A O 1
ATOM 701 N N . ALA A 1 102 ? -8.261 3.655 18.487 1.00 90.06 102 ALA A N 1
ATOM 702 C CA . ALA A 1 102 ? -9.681 3.322 18.472 1.00 90.06 102 ALA A CA 1
ATOM 703 C C . ALA A 1 102 ? -10.027 2.371 19.626 1.00 90.06 102 ALA A C 1
ATOM 705 O O . ALA A 1 102 ? -11.062 2.566 20.263 1.00 90.06 102 ALA A O 1
ATOM 706 N N . LEU A 1 103 ? -9.146 1.415 19.930 1.00 90.75 103 LEU A N 1
ATOM 707 C CA . LEU A 1 103 ? -9.273 0.516 21.072 1.00 90.75 103 LEU A CA 1
ATOM 708 C C . LEU A 1 103 ? -9.147 1.277 22.399 1.00 90.75 103 LEU A C 1
ATOM 710 O O . LEU A 1 103 ? -10.074 1.219 23.199 1.00 90.75 103 LEU A O 1
ATOM 714 N N . ASP A 1 104 ? -8.115 2.107 22.574 1.00 89.25 104 ASP A N 1
ATOM 715 C CA . ASP A 1 104 ? -7.946 2.964 23.759 1.00 89.25 104 ASP A CA 1
ATOM 716 C C . ASP A 1 104 ? -9.180 3.846 24.004 1.00 89.25 104 ASP A C 1
ATOM 718 O O . ASP A 1 104 ? -9.590 4.115 25.135 1.00 89.25 104 ASP A O 1
ATOM 722 N N . GLN A 1 105 ? -9.792 4.345 22.926 1.00 87.50 105 GLN A N 1
ATOM 723 C CA . GLN A 1 105 ? -11.000 5.154 23.014 1.00 87.50 105 GLN A CA 1
ATOM 724 C C . GLN A 1 105 ? -12.227 4.322 23.407 1.00 87.50 105 GLN A C 1
ATOM 726 O O . GLN A 1 105 ? -13.100 4.847 24.106 1.00 87.50 105 GLN A O 1
ATOM 731 N N . LEU A 1 106 ? -12.315 3.063 22.966 1.00 86.81 106 LEU A N 1
ATOM 732 C CA . LEU A 1 106 ? -13.341 2.123 23.420 1.00 86.81 106 LEU A CA 1
ATOM 733 C C . LEU A 1 106 ? -13.152 1.794 24.902 1.00 86.81 106 LEU A C 1
ATOM 735 O O . LEU A 1 106 ? -14.126 1.881 25.642 1.00 86.81 106 LEU A O 1
ATOM 739 N N . GLU A 1 107 ? -11.926 1.547 25.358 1.00 85.38 107 GLU A N 1
ATOM 740 C CA . GLU A 1 107 ? -11.610 1.306 26.774 1.00 85.38 107 GLU A CA 1
ATOM 741 C C . GLU A 1 107 ? -11.995 2.508 27.649 1.00 85.38 107 GLU A C 1
ATOM 743 O O . GLU A 1 107 ? -12.738 2.385 28.626 1.00 85.38 107 GLU A O 1
ATOM 748 N N . ARG A 1 108 ? -11.591 3.720 27.245 1.00 83.50 108 ARG A N 1
ATOM 749 C CA . ARG A 1 108 ? -11.926 4.964 27.964 1.00 83.50 108 ARG A CA 1
ATOM 750 C C . ARG A 1 108 ? -13.423 5.274 27.981 1.00 83.50 108 ARG A C 1
ATOM 752 O O . ARG A 1 108 ? -13.879 6.010 28.859 1.00 83.50 108 ARG A O 1
ATOM 759 N N . ARG A 1 109 ? -14.190 4.805 26.990 1.00 72.19 109 ARG A N 1
ATOM 760 C CA . ARG A 1 109 ? -15.651 4.987 26.935 1.00 72.19 109 ARG A CA 1
ATOM 761 C C . ARG A 1 109 ? -16.409 3.875 27.649 1.00 72.19 109 ARG A C 1
ATOM 763 O O . ARG A 1 109 ? -17.425 4.193 28.253 1.00 72.19 109 ARG A O 1
ATOM 770 N N . GLY A 1 110 ? -15.913 2.641 27.624 1.00 64.19 110 GLY A N 1
ATOM 771 C CA . GLY A 1 110 ? -16.465 1.516 28.382 1.00 64.19 110 GLY A CA 1
ATOM 772 C C . GLY A 1 110 ? -16.393 1.748 29.891 1.00 64.19 110 GLY A C 1
ATOM 773 O O . GLY A 1 110 ? -17.341 1.436 30.599 1.00 64.19 110 GLY A O 1
ATOM 774 N N . ASN A 1 111 ? -15.333 2.415 30.363 1.00 56.31 111 ASN A N 1
ATOM 775 C CA . ASN A 1 111 ? -15.177 2.799 31.770 1.00 56.31 111 ASN A CA 1
ATOM 776 C C . ASN A 1 111 ? -15.918 4.081 32.176 1.00 56.31 111 ASN A C 1
ATOM 778 O O . ASN A 1 111 ? -15.889 4.440 33.355 1.00 56.31 111 ASN A O 1
ATOM 782 N N . ARG A 1 112 ? -16.579 4.802 31.256 1.00 54.31 112 ARG A N 1
ATOM 783 C CA . ARG A 1 112 ? -17.551 5.802 31.706 1.00 54.31 112 ARG A CA 1
ATOM 784 C C . ARG A 1 112 ? -18.782 5.021 32.167 1.00 54.31 112 ARG A C 1
ATOM 786 O O . ARG A 1 112 ? -19.438 4.440 31.301 1.00 54.31 112 ARG A O 1
ATOM 793 N N . PRO A 1 113 ? -19.141 5.033 33.471 1.00 48.62 113 PRO A N 1
ATOM 794 C CA . PRO A 1 113 ? -20.487 4.631 33.851 1.00 48.62 113 PRO A CA 1
ATOM 795 C C . PRO A 1 113 ? -21.408 5.465 32.980 1.00 48.62 113 PRO A C 1
ATOM 797 O O . PRO A 1 113 ? -21.097 6.633 32.751 1.00 48.62 113 PRO A O 1
ATOM 800 N N . GLN A 1 114 ? -22.433 4.828 32.427 1.00 47.88 114 GLN A N 1
ATOM 801 C CA . GLN A 1 114 ? -23.469 5.365 31.553 1.00 47.88 114 GLN A CA 1
ATOM 802 C C . GLN A 1 114 ? -23.956 6.730 32.070 1.00 47.88 114 GLN A C 1
ATOM 804 O O . GLN A 1 114 ? -24.967 6.845 32.753 1.00 47.88 114 GLN A O 1
ATOM 809 N N . ALA A 1 115 ? -23.167 7.775 31.832 1.00 49.50 115 ALA A N 1
ATOM 810 C CA . ALA A 1 115 ? -23.358 9.083 32.412 1.00 49.50 115 ALA A CA 1
ATOM 811 C C . ALA A 1 115 ? -24.402 9.703 31.518 1.00 49.50 115 ALA A C 1
ATOM 813 O O . ALA A 1 115 ? -24.056 10.241 30.468 1.00 49.50 115 ALA A O 1
ATOM 814 N N . ALA A 1 116 ? -25.653 9.454 31.909 1.00 49.00 116 ALA A N 1
ATOM 815 C CA . ALA A 1 116 ? -26.870 10.085 31.448 1.00 49.00 116 ALA A CA 1
ATOM 816 C C . ALA A 1 116 ? -26.726 10.628 30.026 1.00 49.00 116 ALA A C 1
ATOM 818 O O . ALA A 1 116 ? -26.371 11.791 29.831 1.00 49.00 116 ALA A O 1
ATOM 819 N N . LEU A 1 117 ? -27.014 9.783 29.029 1.00 46.03 117 LEU A N 1
ATOM 820 C CA . LEU A 1 117 ? -27.518 10.308 27.763 1.00 46.03 117 LEU A CA 1
ATOM 821 C C . LEU A 1 117 ? -28.589 11.344 28.144 1.00 46.03 117 LEU A C 1
ATOM 823 O O . LEU A 1 117 ? -29.560 10.965 28.806 1.00 46.03 117 LEU A O 1
ATOM 827 N N . PRO A 1 118 ? -28.401 12.641 27.836 1.00 56.59 118 PRO A N 1
ATOM 828 C CA . PRO A 1 118 ? -29.473 13.604 28.008 1.00 56.59 118 PRO A CA 1
ATOM 829 C C . PRO A 1 118 ? -30.676 13.049 27.238 1.00 56.59 118 PRO A C 1
ATOM 831 O O . PRO A 1 118 ? -30.459 12.559 26.125 1.00 56.59 118 PRO A O 1
ATOM 834 N N . PRO A 1 119 ? -31.896 13.064 27.805 1.00 55.59 119 PRO A N 1
ATOM 835 C CA . PRO A 1 119 ? -33.069 12.527 27.126 1.00 55.59 119 PRO A CA 1
ATOM 836 C C . PRO A 1 119 ? -33.130 13.089 25.705 1.00 55.59 119 PRO A C 1
ATOM 838 O O . PRO A 1 119 ? -32.911 14.289 25.510 1.00 55.59 119 PRO A O 1
ATOM 841 N N . ASP A 1 120 ? -33.344 12.186 24.742 1.00 53.03 120 ASP A N 1
ATOM 842 C CA . ASP A 1 120 ? -33.414 12.443 23.305 1.00 53.03 120 ASP A CA 1
ATOM 843 C C . ASP A 1 120 ? -34.011 13.823 23.025 1.00 53.03 120 ASP A C 1
ATOM 845 O O . ASP A 1 120 ? -35.205 14.058 23.219 1.00 53.03 120 ASP A O 1
ATOM 849 N N . ARG A 1 121 ? -33.184 14.763 22.553 1.00 57.50 121 ARG A N 1
ATOM 850 C CA . ARG A 1 121 ? -33.732 15.974 21.943 1.00 57.50 121 ARG A CA 1
ATOM 851 C C . ARG A 1 121 ? -34.406 15.526 20.645 1.00 57.50 121 ARG A C 1
ATOM 853 O O . ARG A 1 121 ? -33.705 14.973 19.795 1.00 57.50 121 ARG A O 1
ATOM 860 N N . PRO A 1 122 ? -35.723 15.733 20.476 1.00 53.84 122 PRO A N 1
ATOM 861 C CA . PRO A 1 122 ? -36.439 15.253 19.304 1.00 53.84 122 PRO A CA 1
ATOM 862 C C . PRO A 1 122 ? -35.822 15.862 18.043 1.00 53.84 122 PRO A C 1
ATOM 864 O O . PRO A 1 122 ? -35.829 17.074 17.830 1.00 53.84 122 PRO A O 1
ATOM 867 N N . SER A 1 123 ? -35.224 14.992 17.234 1.00 66.81 123 SER A N 1
ATOM 868 C CA . SER A 1 123 ? -34.696 15.309 15.913 1.00 66.81 123 SER A CA 1
ATOM 869 C C . SER A 1 123 ? -35.856 15.682 14.990 1.00 66.81 123 SER A C 1
ATOM 871 O O . SER A 1 123 ? -36.892 15.028 14.996 1.00 66.81 123 SER A O 1
ATOM 873 N N . MET A 1 124 ? -35.699 16.697 14.139 1.00 68.25 124 MET A N 1
ATOM 874 C CA . MET A 1 124 ? -36.743 17.098 13.176 1.00 68.25 124 MET A CA 1
ATOM 875 C C . MET A 1 124 ? -37.208 15.931 12.285 1.00 68.25 124 MET A C 1
ATOM 877 O O . MET A 1 124 ? -38.346 15.905 11.823 1.00 68.25 124 MET A O 1
ATOM 881 N N . ILE A 1 125 ? -36.346 14.927 12.100 1.00 70.94 125 ILE A N 1
ATOM 882 C CA . ILE A 1 125 ? -36.648 13.700 11.364 1.00 70.94 125 ILE A CA 1
ATOM 883 C C . ILE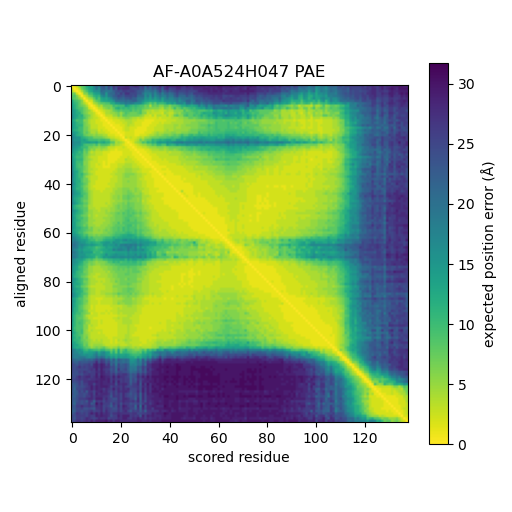 A 1 125 ? -37.681 12.850 12.116 1.00 70.94 125 ILE A C 1
ATOM 885 O O . ILE A 1 125 ? -38.573 12.289 11.487 1.00 70.94 125 ILE A O 1
ATOM 889 N N . THR A 1 126 ? -37.621 12.778 13.450 1.00 70.81 126 THR A N 1
ATOM 890 C CA . THR A 1 126 ? -38.626 12.039 14.225 1.00 70.81 126 THR A CA 1
ATOM 891 C C . THR A 1 126 ? -39.971 12.760 14.234 1.00 70.81 126 THR A C 1
ATOM 893 O O . THR A 1 126 ? -40.990 12.079 14.156 1.00 70.81 126 THR A O 1
ATOM 896 N N . SER A 1 127 ? -40.000 14.100 14.202 1.00 71.56 127 SER A N 1
ATOM 897 C CA . SER A 1 127 ? -41.244 14.858 13.970 1.00 71.56 127 SER A CA 1
ATOM 898 C C . SER A 1 127 ? -41.831 14.605 12.581 1.00 71.56 127 SER A C 1
ATOM 900 O O . SER A 1 127 ? -43.030 14.384 12.461 1.00 71.56 127 SER A O 1
ATOM 902 N N . LEU A 1 128 ? -41.005 14.558 11.533 1.00 72.50 128 LEU A N 1
ATOM 903 C CA . LEU A 1 128 ? -41.470 14.239 10.176 1.00 72.50 128 LEU A CA 1
ATOM 904 C C . LEU A 1 128 ? -42.030 12.814 10.076 1.00 72.50 128 LEU A C 1
ATOM 906 O O . LEU A 1 128 ? -43.080 12.598 9.475 1.00 72.50 128 LEU A O 1
ATOM 910 N N . VAL A 1 129 ? -41.373 11.841 10.709 1.00 81.25 129 VAL A N 1
ATOM 911 C CA . VAL A 1 129 ? -41.849 10.449 10.752 1.00 81.25 129 VAL A CA 1
ATOM 912 C C . VAL A 1 129 ? -43.150 10.322 11.551 1.00 81.25 129 VAL A C 1
ATOM 914 O O . VAL A 1 129 ? -44.015 9.525 11.184 1.00 81.25 129 VAL A O 1
ATOM 917 N N . GLN A 1 130 ? -43.316 11.107 12.618 1.00 78.81 130 GLN A N 1
ATOM 918 C CA . GLN A 1 130 ? -44.561 11.166 13.391 1.00 78.81 130 GLN A CA 1
ATOM 919 C C . GLN A 1 130 ? -45.706 11.768 12.568 1.00 78.81 130 GLN A C 1
ATOM 921 O O . GLN A 1 130 ? -46.796 11.196 12.553 1.00 78.81 130 GLN A O 1
ATOM 926 N N . GLU A 1 131 ? -45.455 12.836 11.810 1.00 80.25 131 GLU A N 1
ATOM 927 C CA . GLU A 1 131 ? -46.500 13.487 11.012 1.00 80.25 131 GLU A CA 1
ATOM 928 C C . GLU A 1 131 ? -46.931 12.631 9.812 1.00 80.25 131 GLU A C 1
ATOM 930 O O . GLU A 1 131 ? -48.123 12.503 9.532 1.00 80.25 131 GLU A O 1
ATOM 935 N N . VAL A 1 132 ? -45.989 11.931 9.170 1.00 76.88 132 VAL A N 1
ATOM 936 C CA . VAL A 1 132 ? -46.302 10.951 8.114 1.00 76.88 132 VAL A CA 1
ATOM 937 C C . VAL A 1 132 ? -47.086 9.762 8.678 1.00 76.88 132 VAL A C 1
ATOM 939 O O . VAL A 1 132 ? -48.054 9.309 8.069 1.00 76.88 132 VAL A O 1
ATOM 942 N N . ARG A 1 133 ? -46.727 9.272 9.8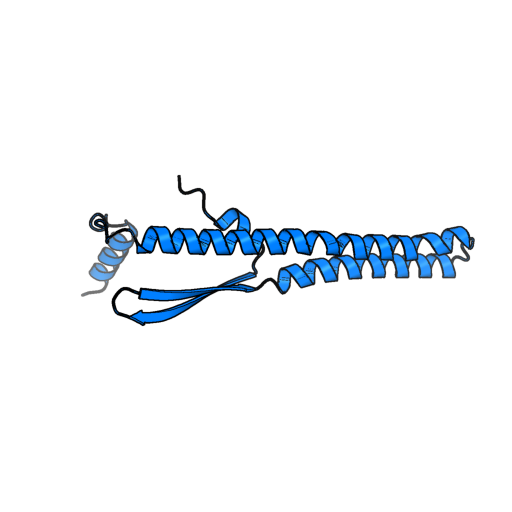72 1.00 79.31 133 ARG A N 1
ATOM 943 C CA . ARG A 1 133 ? -47.466 8.193 10.548 1.00 79.31 133 ARG A CA 1
ATOM 944 C C . ARG A 1 133 ? -48.887 8.619 10.929 1.00 79.31 133 ARG A C 1
ATOM 946 O O . ARG A 1 133 ? -49.794 7.793 10.869 1.00 79.31 133 ARG A O 1
ATOM 953 N N . LYS A 1 134 ? -49.080 9.883 11.308 1.00 81.44 134 LYS A N 1
ATOM 954 C CA . LYS A 1 134 ? -50.391 10.467 11.615 1.00 81.44 134 LYS A CA 1
ATOM 955 C C . LYS A 1 134 ? -51.262 10.616 10.365 1.00 81.44 134 LYS A C 1
ATOM 957 O O . LYS A 1 134 ? -52.457 10.381 10.453 1.00 81.44 134 LYS A O 1
ATOM 962 N N . ALA A 1 135 ? -50.670 10.920 9.210 1.00 76.38 135 ALA A N 1
ATOM 963 C CA . ALA A 1 135 ? -51.382 11.002 7.932 1.00 76.38 135 ALA A CA 1
ATOM 964 C C . ALA A 1 135 ? -51.772 9.631 7.336 1.00 76.38 135 ALA A C 1
ATOM 966 O O . ALA A 1 135 ? -52.626 9.563 6.458 1.00 76.38 135 ALA A O 1
ATOM 967 N N . LEU A 1 136 ? -51.143 8.543 7.795 1.00 73.12 136 LEU A N 1
ATOM 968 C CA . LEU A 1 136 ? -51.356 7.177 7.291 1.00 73.12 136 LEU A CA 1
ATOM 969 C C . LEU A 1 136 ? -52.288 6.317 8.156 1.00 73.12 136 LEU A C 1
ATOM 971 O O . LEU A 1 136 ? -52.593 5.188 7.772 1.00 73.12 136 LEU A O 1
ATOM 975 N N . LYS A 1 137 ? -52.737 6.814 9.311 1.00 55.69 137 LYS A N 1
ATOM 976 C CA . LYS A 1 137 ? -53.843 6.197 10.051 1.00 55.69 137 LYS A CA 1
ATOM 977 C C . LYS A 1 137 ? -55.142 6.915 9.656 1.00 55.69 137 LYS A C 1
ATOM 979 O O . LYS A 1 137 ? -55.247 8.090 10.000 1.00 55.69 137 LYS A O 1
ATOM 984 N N . PRO A 1 138 ? -56.069 6.264 8.926 1.00 55.00 138 PRO A N 1
ATOM 985 C CA . PRO A 1 138 ? -57.408 6.807 8.709 1.00 55.00 138 PRO A CA 1
ATOM 986 C C . PRO A 1 138 ? -58.190 6.909 10.024 1.00 55.00 138 PRO A C 1
ATOM 988 O O . PRO A 1 138 ? -57.916 6.098 10.944 1.00 55.00 138 PRO A O 1
#

Sequence (138 aa):
MSRGAGAMLGKAGVVSATITPLEAGYAHVQLSANMRGTRSAFIGGGAALVSVGAAATAVLAVLGAFPLVLLLPLPAAIVAGYAATRPYASVAERTRLGLERALDQLERRGNRPQAALPPDRPSMITSLVQEVRKALKP

Mean predicted aligned error: 12.3 Å

Foldseek 3Di:
DPPALCVLQVQFPDKDWDWADDDVLDIDIDIDTHNPVVQCVLLVQLVVLQVVLVVVLVVCVVVVHDPVVSPPSNVVSNVVSVVSNVCVVVSVVSNVVSVVVVVVVVVVVSPPDPPDPDPDPDDVVNVVVVVVVVVPPD

Solvent-accessible surface area (backbone atoms only — not comparable to full-atom values): 7878 Å² total; per-residue (Å²): 135,85,86,57,58,61,81,39,39,75,66,42,80,47,76,49,77,49,77,46,81,74,54,97,96,43,64,50,75,48,78,49,67,42,43,63,69,51,52,47,50,30,50,49,53,13,51,50,40,32,51,52,15,48,52,54,27,53,53,32,57,76,69,66,48,58,70,75,65,38,60,45,42,40,58,52,15,46,52,51,14,55,58,54,39,57,60,52,60,60,53,51,51,42,32,49,55,21,49,54,53,47,48,54,50,48,53,63,52,67,71,44,69,88,72,66,78,72,76,82,73,84,48,71,66,57,55,50,53,49,53,54,53,57,74,69,54,133